Protein 4XVV (pdb70)

B-factor: mean 33.92, std 12.67, range [16.73, 87.56]

Secondary structure (DSSP, 8-state):
-GGGGSS---TTT---TT--HHHHHHHHTT--GGGT-S--HHHIIIIITT--HHHHH-TT--GGG-HHHHH-/---STT--TTT---TT--HHHHHHHHTT---GGG-S--HHHIIIIITT--HHHHH-TT--GGG-TTT-

Radius of gyration: 14.43 Å; Cα contacts (8 Å, |Δi|>4): 204; chains: 2; bounding box: 29×38×38 Å

Structure (mmCIF, N/CA/C/O backbone):
data_4XVV
#
_entry.id   4XVV
#
_cell.length_a   36.475
_cell.length_b   39.443
_cell.length_c   98.256
_cell.angle_alpha   90.000
_cell.angle_beta   90.000
_cell.angle_gamma   90.000
#
_symmetry.space_group_name_H-M   'P 21 21 21'
#
loop_
_entity.id
_entity.type
_entity.pdbx_description
1 polymer 'Acid stress chaperone HdeB'
2 water water
#
loop_
_atom_site.group_PDB
_atom_site.id
_atom_site.type_symbol
_atom_site.label_atom_id
_atom_site.label_alt_id
_atom_site.label_comp_id
_atom_site.label_asym_id
_atom_site.label_entity_id
_atom_site.label_seq_id
_atom_site.pdbx_PDB_ins_code
_atom_site.Cartn_x
_atom_site.Cartn_y
_atom_site.Cartn_z
_atom_site.occupancy
_atom_site.B_iso_or_equiv
_atom_site.auth_seq_id
_atom_site.auth_comp_id
_atom_site.auth_asym_id
_atom_site.auth_atom_id
_atom_site.pdbx_PDB_model_num
ATOM 1 N N . GLY A 1 1 ? -14.578 13.179 14.140 1.00 61.14 0 GLY A N 1
ATOM 2 C CA . GLY A 1 1 ? -13.960 12.327 13.078 1.00 59.41 0 GLY A CA 1
ATOM 3 C C . GLY A 1 1 ? -12.475 12.581 12.899 1.00 54.95 0 GLY A C 1
ATOM 4 O O . GLY A 1 1 ? -11.867 13.350 13.650 1.00 51.48 0 GLY A O 1
ATOM 5 N N . VAL A 1 2 ? -11.889 11.945 11.886 1.00 49.65 26 VAL A N 1
ATOM 6 C CA . VAL A 1 2 ? -10.451 12.076 11.628 1.00 45.21 26 VAL A CA 1
ATOM 7 C C . VAL A 1 2 ? -10.020 13.524 11.312 1.00 38.17 26 VAL A C 1
ATOM 8 O O . VAL A 1 2 ? -8.867 13.890 11.537 1.00 33.55 26 VAL A O 1
ATOM 12 N N . GLU A 1 3 ? -10.951 14.333 10.802 1.00 37.57 27 GLU A N 1
ATOM 13 C CA . GLU A 1 3 ? -10.699 15.756 10.521 1.00 36.73 27 GLU A CA 1
ATOM 14 C C . GLU A 1 3 ? -10.072 16.489 11.720 1.00 34.71 27 GLU A C 1
ATOM 15 O O . GLU A 1 3 ? -9.226 17.378 11.537 1.00 31.76 27 GLU A O 1
ATOM 21 N N . GLU A 1 4 ? -10.479 16.095 12.928 1.00 36.14 28 GLU A N 1
ATOM 22 C CA A GLU A 1 4 ? -10.009 16.738 14.153 0.50 34.79 28 GLU A CA 1
ATOM 23 C CA B GLU A 1 4 ? -9.998 16.729 14.161 0.50 35.08 28 GLU A CA 1
ATOM 24 C C . GLU A 1 4 ? -8.522 16.462 14.460 1.00 32.20 28 GLU A C 1
ATOM 25 O O . GLU A 1 4 ? -7.935 17.145 15.300 1.00 29.88 28 GLU A O 1
ATOM 36 N N . THR A 1 5 ? -7.922 15.456 13.809 1.00 28.35 29 THR A N 1
ATOM 37 C CA . THR A 1 5 ? -6.468 15.231 13.918 1.00 26.12 29 THR A CA 1
ATOM 38 C C . THR A 1 5 ? -5.696 15.755 12.704 1.00 24.11 29 THR A C 1
ATOM 39 O O . THR A 1 5 ? -4.534 15.419 12.502 1.00 21.19 29 THR A O 1
ATOM 43 N N . THR A 1 6 ? -6.356 16.576 11.892 1.00 22.81 30 THR A N 1
ATOM 44 C CA . THR A 1 6 ? -5.709 17.263 10.790 1.00 21.45 30 THR A CA 1
ATOM 45 C C . THR A 1 6 ? -5.907 18.758 10.930 1.00 22.35 30 THR A C 1
ATOM 46 O O . THR A 1 6 ? -6.776 19.207 11.679 1.00 23.00 30 THR A O 1
ATOM 50 N N . PRO A 1 7 ? -5.135 19.542 10.172 1.00 20.59 31 PRO A N 1
ATOM 51 C CA . PRO A 1 7 ? -5.179 20.997 10.341 1.00 21.77 31 PRO A CA 1
ATOM 52 C C . PRO A 1 7 ? -6.208 21.736 9.490 1.00 21.01 31 PRO A C 1
ATOM 53 O O . PRO A 1 7 ? -6.097 22.937 9.339 1.00 20.31 31 PRO A O 1
ATOM 57 N N . GLN A 1 8 ? -7.213 21.042 8.964 1.00 22.02 32 GLN A N 1
ATOM 58 C CA . GLN A 1 8 ? -8.204 21.685 8.090 1.00 23.53 32 GLN A CA 1
ATOM 59 C C . GLN A 1 8 ? -8.803 22.940 8.743 1.00 22.70 32 GLN A C 1
ATOM 60 O O . GLN A 1 8 ? -8.902 24.010 8.105 1.00 22.59 32 GLN A O 1
ATOM 66 N N . ASN A 1 9 ? -9.152 22.827 10.028 1.00 21.74 33 ASN A N 1
ATOM 67 C CA . ASN A 1 9 ? -9.726 23.942 10.776 1.00 24.05 33 ASN A CA 1
ATOM 68 C C . ASN A 1 9 ? -8.762 24.644 11.732 1.00 22.25 33 ASN A C 1
ATOM 69 O O . ASN A 1 9 ? -9.191 25.448 12.554 1.00 23.58 33 ASN A O 1
ATOM 82 N N . THR A 1 11 ? -6.231 27.479 12.616 1.00 23.57 35 THR A N 1
ATOM 83 C CA . THR A 1 11 ? -6.064 28.850 12.139 1.00 24.40 35 THR A CA 1
ATOM 84 C C . THR A 1 11 ? -4.598 29.184 11.916 1.00 23.11 35 THR A C 1
ATOM 85 O O . THR A 1 11 ? -3.691 28.540 12.459 1.00 21.85 35 THR A O 1
ATOM 89 N N . CYS A 1 12 ? -4.371 30.227 11.138 1.00 24.01 36 CYS A N 1
ATOM 90 C CA . CYS A 1 12 ? -3.031 30.756 10.951 1.00 26.24 36 CYS A CA 1
ATOM 91 C C . CYS A 1 12 ? -2.378 31.168 12.272 1.00 26.79 36 CYS A C 1
ATOM 92 O O . CYS A 1 12 ? -1.185 30.933 12.476 1.00 28.80 36 CYS A O 1
ATOM 95 N N . GLN A 1 13 ? -3.157 31.767 13.159 1.00 29.52 37 GLN A N 1
ATOM 96 C CA . GLN A 1 13 ? -2.656 32.108 14.495 1.00 29.17 37 GLN A CA 1
ATOM 97 C C . GLN A 1 13 ? -2.120 30.870 15.212 1.00 28.79 37 GLN A C 1
ATOM 98 O O . GLN A 1 13 ? -1.027 30.900 15.795 1.00 28.75 37 GLN A O 1
ATOM 104 N N . GLU A 1 14 ? -2.888 29.791 15.174 1.00 27.01 38 GLU A N 1
ATOM 105 C CA . GLU A 1 14 ? -2.473 28.536 15.791 1.00 27.23 38 GLU A CA 1
ATOM 106 C C . GLU A 1 14 ? -1.179 27.990 15.177 1.00 26.44 38 GLU A C 1
ATOM 107 O O . GLU A 1 14 ? -0.288 27.526 15.900 1.00 27.36 38 GLU A O 1
ATOM 113 N N . PHE A 1 15 ? -1.071 28.060 13.852 1.00 25.27 39 PHE A N 1
ATOM 114 C CA . PHE A 1 15 ? 0.156 27.647 13.171 1.00 25.39 39 PHE A CA 1
ATOM 115 C C . PHE A 1 15 ? 1.374 28.449 13.653 1.00 27.00 39 PHE A C 1
ATOM 116 O O . PHE A 1 15 ? 2.432 27.887 13.879 1.00 27.27 39 PHE A O 1
ATOM 132 N N . ASP A 1 17 ? 1.765 29.988 16.446 1.00 30.90 41 ASP A N 1
ATOM 133 C CA . ASP A 1 17 ? 1.999 29.766 17.869 1.00 34.02 41 ASP A CA 1
ATOM 134 C C . ASP A 1 17 ? 2.422 28.328 18.217 1.00 33.09 41 ASP A C 1
ATOM 135 O O . ASP A 1 17 ? 2.717 28.040 19.379 1.00 35.30 41 ASP A O 1
ATOM 153 N N . ASN A 1 19 ? 4.556 24.631 18.296 1.00 33.34 43 ASN A N 1
ATOM 154 C CA . ASN A 1 19 ? 5.950 24.217 18.425 1.00 31.84 43 ASN A CA 1
ATOM 155 C C . ASN A 1 19 ? 6.533 24.242 17.023 1.00 28.84 43 ASN A C 1
ATOM 156 O O . ASN A 1 19 ? 5.975 23.625 16.130 1.00 25.55 43 ASN A O 1
ATOM 161 N N . PRO A 1 20 ? 7.635 24.973 16.812 1.00 29.40 44 PRO A N 1
ATOM 162 C CA . PRO A 1 20 ? 8.189 25.014 15.459 1.00 27.48 44 PRO A CA 1
ATOM 163 C C . PRO A 1 20 ? 8.475 23.636 14.875 1.00 25.86 44 PRO A C 1
ATOM 164 O O . PRO A 1 20 ? 8.436 23.453 13.665 1.00 26.67 44 PRO A O 1
ATOM 168 N N . LYS A 1 21 ? 8.765 22.668 15.737 1.00 26.85 45 LYS A N 1
ATOM 169 C CA . LYS A 1 21 ? 9.059 21.315 15.276 1.00 26.57 45 LYS A CA 1
ATOM 170 C C . LYS A 1 21 ? 7.918 20.638 14.488 1.00 24.43 45 LYS A C 1
ATOM 171 O O . LYS A 1 21 ? 8.179 19.685 13.758 1.00 25.18 45 LYS A O 1
ATOM 177 N N . SER A 1 22 ? 6.680 21.123 14.634 1.00 24.53 46 SER A N 1
ATOM 178 C CA A SER A 1 22 ? 5.518 20.590 13.892 0.50 23.32 46 SER A CA 1
ATOM 179 C CA B SER A 1 22 ? 5.538 20.572 13.892 0.50 23.46 46 SER A CA 1
ATOM 180 C C . SER A 1 22 ? 5.231 21.356 12.601 1.00 21.58 46 SER A C 1
ATOM 181 O O . SER A 1 22 ? 4.337 20.980 11.847 1.00 19.72 46 SER A O 1
ATOM 194 N N . THR A 1 24 ? 7.015 21.963 9.661 1.00 19.17 48 THR A N 1
ATOM 195 C CA . THR A 1 24 ? 7.226 21.245 8.388 1.00 18.89 48 THR A CA 1
ATOM 196 C C . THR A 1 24 ? 6.147 20.166 8.151 1.00 18.87 48 THR A C 1
ATOM 197 O O . THR A 1 24 ? 5.567 20.100 7.072 1.00 17.95 48 THR A O 1
ATOM 201 N N . PRO A 1 25 ? 5.867 19.325 9.153 1.00 17.34 49 PRO A N 1
ATOM 202 C CA . PRO A 1 25 ? 4.806 18.341 8.897 1.00 18.99 49 PRO A CA 1
ATOM 203 C C . PRO A 1 25 ? 3.446 18.973 8.529 1.00 17.56 49 PRO A C 1
ATOM 204 O O . PRO A 1 25 ? 2.750 18.490 7.639 1.00 19.16 49 PRO A O 1
ATOM 208 N N . VAL A 1 26 ? 3.056 20.023 9.243 1.00 18.63 50 VAL A N 1
ATOM 209 C CA . VAL A 1 26 ? 1.775 20.677 8.990 1.00 18.90 50 VAL A CA 1
ATOM 210 C C . VAL A 1 26 ? 1.764 21.312 7.604 1.00 18.68 50 VAL A C 1
ATOM 211 O O . VAL A 1 26 ? 0.807 21.148 6.849 1.00 18.49 50 VAL A O 1
ATOM 215 N N . ALA A 1 27 ? 2.847 21.985 7.242 1.00 19.96 51 ALA A N 1
ATOM 216 C CA . ALA A 1 27 ? 2.976 22.583 5.927 1.00 19.49 51 ALA A CA 1
ATOM 217 C C . ALA A 1 27 ? 2.921 21.533 4.809 1.00 17.51 51 ALA A C 1
ATOM 218 O O . ALA A 1 27 ? 2.326 21.769 3.749 1.00 18.35 51 ALA A O 1
ATOM 220 N N . PHE A 1 28 ? 3.533 20.378 5.048 1.00 17.58 52 PHE A N 1
ATOM 221 C CA . PHE A 1 28 ? 3.480 19.267 4.082 1.00 17.46 52 PHE A CA 1
ATOM 222 C C . PHE A 1 28 ? 2.040 18.844 3.808 1.00 16.74 52 PHE A C 1
ATOM 223 O O . PHE A 1 28 ? 1.649 18.579 2.656 1.00 18.74 52 PHE A O 1
ATOM 231 N N . TRP A 1 29 ? 1.236 18.769 4.866 1.00 16.73 53 TRP A N 1
ATOM 232 C 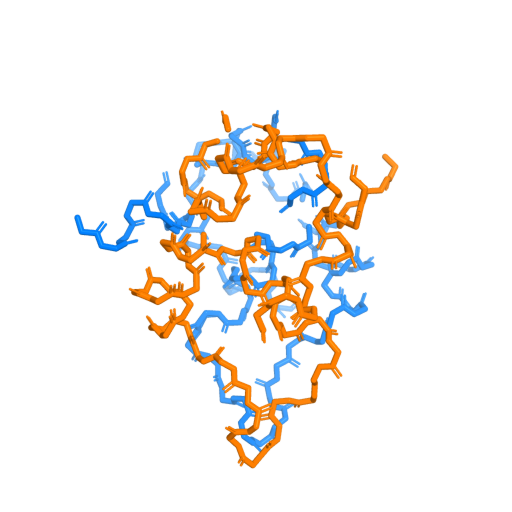CA . TRP A 1 29 ? -0.178 18.468 4.734 1.00 17.25 53 TRP A CA 1
ATOM 233 C C . TRP A 1 29 ? -0.908 19.539 3.909 1.00 17.78 53 TRP A C 1
ATOM 234 O O . TRP A 1 29 ? -1.672 19.212 3.027 1.00 19.08 53 TRP A O 1
ATOM 245 N N . VAL A 1 30 ? -0.644 20.813 4.192 1.00 20.34 54 VAL A N 1
ATOM 246 C CA . VAL A 1 30 ? -1.304 21.908 3.463 1.00 20.19 54 VAL A CA 1
ATOM 247 C C . VAL A 1 30 ? -1.056 21.793 1.963 1.00 21.41 54 VAL A C 1
ATOM 248 O O . VAL A 1 30 ? -1.988 21.890 1.151 1.00 22.40 54 VAL A O 1
ATOM 252 N N . VAL A 1 31 ? 0.182 21.517 1.584 1.00 23.10 55 VAL A N 1
ATOM 253 C CA . VAL A 1 31 ? 0.530 21.480 0.161 1.00 26.16 55 VAL A CA 1
ATOM 254 C C . VAL A 1 31 ? 0.295 20.123 -0.514 1.00 26.45 55 VAL A C 1
ATOM 255 O O . VAL A 1 31 ? 0.055 20.083 -1.718 1.00 32.69 55 VAL A O 1
ATOM 259 N N . ASN A 1 32 ? 0.321 19.024 0.248 1.00 26.89 56 ASN A N 1
ATOM 260 C CA . ASN A 1 32 ? 0.233 17.672 -0.321 1.00 26.95 56 ASN A CA 1
ATOM 261 C C . ASN A 1 32 ? -0.968 16.792 0.118 1.00 32.89 56 ASN A C 1
ATOM 262 O O . ASN A 1 32 ? -0.981 15.583 -0.122 1.00 33.53 56 ASN A O 1
ATOM 267 N N A ARG A 1 33 ? -1.954 17.383 0.781 0.50 32.68 57 ARG A N 1
ATOM 268 N N B ARG A 1 33 ? -1.978 17.405 0.714 0.50 35.44 57 ARG A N 1
ATOM 269 C CA A ARG A 1 33 ? -3.104 16.615 1.290 0.50 32.97 57 ARG A CA 1
ATOM 270 C CA B ARG A 1 33 ? -3.244 16.724 0.923 0.50 37.82 57 ARG A CA 1
ATOM 271 C C A ARG A 1 33 ? -3.896 15.810 0.248 0.50 32.53 57 ARG A C 1
ATOM 272 C C B ARG A 1 33 ? -3.896 16.627 -0.467 0.50 39.77 57 ARG A C 1
ATOM 273 O O A ARG A 1 33 ? -4.462 14.767 0.583 0.50 32.86 57 ARG A O 1
ATOM 274 O O B ARG A 1 33 ? -4.015 17.624 -1.183 0.50 40.78 57 ARG A O 1
ATOM 289 N N A ASN A 1 34 ? -3.951 16.275 -0.999 0.50 32.59 58 ASN A N 1
ATOM 290 N N B ASN A 1 34 ? -4.248 15.413 -0.867 0.50 40.95 58 ASN A N 1
ATOM 291 C CA A ASN A 1 34 ? -4.765 15.588 -2.009 0.50 37.64 58 ASN A CA 1
ATOM 292 C CA B ASN A 1 34 ? -4.942 15.177 -2.136 0.50 42.41 58 ASN A CA 1
ATOM 293 C C A ASN A 1 34 ? -4.013 15.474 -3.328 0.50 39.06 58 ASN A C 1
ATOM 294 C C B ASN A 1 34 ? -4.046 15.352 -3.371 0.50 41.72 58 ASN A C 1
ATOM 295 O O A ASN A 1 34 ? -4.568 15.677 -4.406 0.50 41.79 58 ASN A O 1
ATOM 296 O O B ASN A 1 34 ? -4.547 15.668 -4.450 0.50 43.75 58 ASN A O 1
ATOM 305 N N . THR A 1 35 ? -2.738 15.127 -3.230 1.00 40.71 59 THR A N 1
ATOM 306 C CA . THR A 1 35 ? -1.815 15.261 -4.366 1.00 39.69 59 THR A CA 1
ATOM 307 C C . THR A 1 35 ? -1.503 13.908 -5.003 1.00 40.28 59 THR A C 1
ATOM 308 O O . THR A 1 35 ? -1.579 12.877 -4.346 1.00 38.70 59 THR A O 1
ATOM 312 N N . ASP A 1 36 ? -1.153 13.922 -6.285 1.00 42.90 60 ASP A N 1
ATOM 313 C CA . ASP A 1 36 ? -0.805 12.675 -6.984 1.00 46.41 60 ASP A CA 1
ATOM 314 C C . ASP A 1 36 ? 0.623 12.235 -6.638 1.00 44.41 60 ASP A C 1
ATOM 315 O O . ASP A 1 36 ? 1.580 12.528 -7.365 1.00 44.25 60 ASP A O 1
ATOM 320 N N . PHE A 1 37 ? 0.749 11.501 -5.538 1.00 42.20 61 PHE A N 1
ATOM 321 C CA . PHE A 1 37 ? 2.054 11.061 -5.063 1.00 41.89 61 PHE A CA 1
ATOM 322 C C . PHE A 1 37 ? 2.754 10.095 -6.043 1.00 47.27 61 PHE A C 1
ATOM 323 O O . PHE A 1 37 ? 3.975 9.925 -5.976 1.00 48.90 61 PHE A O 1
ATOM 331 N N . SER A 1 38 ? 1.984 9.441 -6.916 1.00 51.05 62 SER A N 1
ATOM 332 C CA . SER A 1 38 ? 2.527 8.367 -7.767 1.00 54.76 62 SER A CA 1
ATOM 333 C C . SER A 1 38 ? 3.286 8.890 -8.981 1.00 54.29 62 SER A C 1
ATOM 334 O O . SER A 1 38 ? 4.258 8.272 -9.406 1.00 56.11 62 SER A O 1
ATOM 337 N N . GLY A 1 39 ? 2.838 10.007 -9.555 1.00 51.70 63 GLY A N 1
ATOM 338 C CA . GLY A 1 39 ? 3.567 10.629 -10.653 1.00 51.53 63 GLY A CA 1
ATOM 339 C C . GLY A 1 39 ? 4.581 11.681 -10.235 1.00 50.62 63 GLY A C 1
ATOM 340 O O . GLY A 1 39 ? 5.010 12.486 -11.068 1.00 51.02 63 GLY A O 1
ATOM 341 N N . GLY A 1 40 ? 4.978 11.666 -8.958 1.00 46.19 64 GLY A N 1
ATOM 342 C CA . GLY A 1 40 ? 5.959 12.614 -8.425 1.00 43.19 64 GLY A CA 1
ATOM 343 C C . GLY A 1 40 ? 5.469 14.047 -8.335 1.00 42.81 64 GLY A C 1
ATOM 344 O O . GLY A 1 40 ? 6.270 14.977 -8.219 1.00 38.67 64 GLY A O 1
ATOM 345 N N . ASP A 1 41 ? 4.153 14.232 -8.383 1.00 43.02 65 ASP A N 1
ATOM 346 C CA . ASP A 1 41 ? 3.569 15.557 -8.362 1.00 44.90 65 ASP A CA 1
ATOM 347 C C . ASP A 1 41 ? 3.283 15.878 -6.915 1.00 40.17 65 ASP A C 1
ATOM 348 O O . ASP A 1 41 ? 2.139 15.825 -6.470 1.00 40.86 65 ASP A O 1
ATOM 353 N N . TYR A 1 42 ? 4.346 16.158 -6.170 1.00 34.83 66 TYR A N 1
ATOM 354 C CA . TYR A 1 42 ? 4.207 16.659 -4.824 1.00 30.73 66 TYR A CA 1
ATOM 355 C C . TYR A 1 42 ? 5.388 17.553 -4.457 1.00 28.50 66 TYR A C 1
ATOM 356 O O . TYR A 1 42 ? 6.383 17.620 -5.184 1.00 28.24 66 TYR A O 1
ATOM 365 N N . VAL A 1 43 ? 5.235 18.275 -3.353 1.00 25.29 67 VAL A N 1
ATOM 366 C CA . VAL A 1 43 ? 6.276 19.143 -2.840 1.00 24.81 67 VAL A CA 1
ATOM 367 C C . VAL A 1 43 ? 7.050 18.297 -1.840 1.00 22.87 67 VAL A C 1
ATOM 368 O O . VAL A 1 43 ? 6.492 17.852 -0.853 1.00 22.81 67 VAL A O 1
ATOM 372 N N . ASP A 1 44 ? 8.326 18.076 -2.113 1.00 23.72 68 ASP A N 1
ATOM 373 C CA . ASP A 1 44 ? 9.129 17.162 -1.304 1.00 23.01 68 ASP A CA 1
ATOM 374 C C . ASP A 1 44 ? 9.456 17.779 0.048 1.00 21.84 68 ASP A C 1
ATOM 375 O O . ASP A 1 44 ? 9.301 18.991 0.256 1.00 21.22 68 ASP A O 1
ATOM 380 N N . TRP A 1 45 ? 9.935 16.952 0.968 1.00 21.24 69 TRP A N 1
ATOM 381 C CA . TRP A 1 45 ? 10.229 17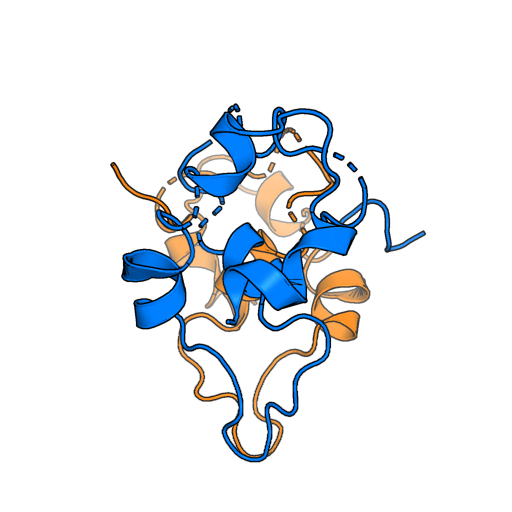.408 2.325 1.00 22.36 69 TRP A CA 1
ATOM 382 C C . TRP A 1 45 ? 11.190 18.597 2.400 1.00 22.58 69 TRP A C 1
ATOM 383 O O . TRP A 1 45 ? 10.966 19.520 3.170 1.00 21.15 69 TRP A O 1
ATOM 394 N N . HIS A 1 46 ? 12.262 18.573 1.616 1.00 23.93 70 HIS A N 1
ATOM 395 C CA . HIS A 1 46 ? 13.212 19.675 1.610 1.00 26.90 70 HIS A CA 1
ATOM 396 C C . HIS A 1 46 ? 12.566 20.992 1.185 1.00 25.87 70 HIS A C 1
ATOM 397 O O . HIS A 1 46 ? 12.773 22.023 1.822 1.00 27.55 70 HIS A O 1
ATOM 404 N N . GLU A 1 47 ? 11.783 20.942 0.117 1.00 24.55 71 GLU A N 1
ATOM 405 C CA . GLU A 1 47 ? 11.083 22.125 -0.361 1.00 25.84 71 GLU A CA 1
ATOM 406 C C . GLU A 1 47 ? 10.084 22.634 0.677 1.00 22.67 71 GLU A C 1
ATOM 407 O O . GLU A 1 47 ? 9.952 23.830 0.878 1.00 23.64 71 GLU A O 1
ATOM 413 N N . VAL A 1 48 ? 9.369 21.725 1.329 1.00 20.92 72 VAL A N 1
ATOM 414 C CA . VAL A 1 48 ? 8.399 22.154 2.322 1.00 19.73 72 VAL A CA 1
ATOM 415 C C . VAL A 1 48 ? 9.111 22.871 3.466 1.00 20.59 72 VAL A C 1
ATOM 416 O O . VAL A 1 48 ? 8.713 23.963 3.871 1.00 20.32 72 VAL A O 1
ATOM 420 N N . GLU A 1 49 ? 10.165 22.252 3.986 1.00 21.16 73 GLU A N 1
ATOM 421 C CA . GLU A 1 49 ? 10.946 22.855 5.066 1.00 23.61 73 GLU A CA 1
ATOM 422 C C . GLU A 1 49 ? 11.553 24.214 4.713 1.00 24.00 73 GLU A C 1
ATOM 423 O O . GLU A 1 49 ? 11.520 25.155 5.516 1.00 27.12 73 GLU A O 1
ATOM 429 N N . THR A 1 50 ? 12.137 24.319 3.530 1.00 24.48 74 THR A N 1
ATOM 430 C CA . THR A 1 50 ? 12.933 25.490 3.203 1.00 25.89 74 THR A CA 1
ATOM 431 C C . THR A 1 50 ? 12.150 26.598 2.495 1.00 24.52 74 THR A C 1
ATOM 432 O O . THR A 1 50 ? 12.569 27.732 2.527 1.00 26.87 74 THR A O 1
ATOM 436 N N . VAL A 1 51 ? 11.030 26.246 1.855 1.00 23.67 75 VAL A N 1
ATOM 437 C CA . VAL A 1 51 ? 10.242 27.202 1.074 1.00 26.10 75 VAL A CA 1
ATOM 438 C C . VAL A 1 51 ? 8.806 27.347 1.594 1.00 23.89 75 VAL A C 1
ATOM 439 O O . VAL A 1 51 ? 8.344 28.480 1.840 1.00 24.64 75 VAL A O 1
ATOM 443 N N . SER A 1 52 ? 8.096 26.228 1.733 1.00 22.98 76 SER A N 1
ATOM 444 C CA . SER A 1 52 ? 6.677 26.269 2.141 1.00 22.76 76 SER A CA 1
ATOM 445 C C . SER A 1 52 ? 6.469 26.833 3.540 1.00 21.70 76 SER A C 1
ATOM 446 O O . SER A 1 52 ? 5.564 27.643 3.762 1.00 22.33 76 SER A O 1
ATOM 449 N N . VAL A 1 53 ? 7.299 26.415 4.484 1.00 20.32 77 VAL A N 1
ATOM 450 C CA . VAL A 1 53 ? 7.164 26.909 5.853 1.00 21.26 77 VAL A CA 1
ATOM 451 C C . VAL A 1 53 ? 7.315 28.441 5.929 1.00 23.66 77 VAL A C 1
ATOM 452 O O . VAL A 1 53 ? 6.415 29.109 6.429 1.00 23.96 77 VAL A O 1
ATOM 456 N N . PRO A 1 54 ? 8.414 29.024 5.386 1.00 25.81 78 PRO A N 1
ATOM 457 C CA . PRO A 1 54 ? 8.526 30.493 5.433 1.00 28.09 78 PRO A CA 1
ATOM 458 C C . PRO A 1 54 ? 7.387 31.207 4.706 1.00 27.05 78 PRO A C 1
ATOM 459 O O . PRO A 1 54 ? 6.955 32.266 5.134 1.00 29.02 78 PRO A O 1
ATOM 463 N N . LYS A 1 55 ? 6.902 30.599 3.626 1.00 27.41 79 LYS A N 1
ATOM 464 C CA . LYS A 1 55 ? 5.807 31.155 2.850 1.00 29.37 79 LYS A CA 1
ATOM 465 C C . LYS A 1 55 ? 4.515 31.143 3.675 1.00 27.53 79 LYS A C 1
ATOM 466 O O . LYS A 1 55 ? 3.750 32.108 3.658 1.00 31.14 79 LYS A O 1
ATOM 485 N N . LEU A 1 57 ? 4.335 31.112 7.029 1.00 28.10 81 LEU A N 1
ATOM 486 C CA . LEU A 1 57 ? 4.477 32.108 8.085 1.00 31.12 81 LEU A CA 1
ATOM 487 C C . LEU A 1 57 ? 4.180 33.516 7.560 1.00 32.99 81 LEU A C 1
ATOM 488 O O . LEU A 1 57 ? 3.507 34.299 8.230 1.00 35.48 81 LEU A O 1
ATOM 493 N N . GLN A 1 58 ? 4.659 33.822 6.358 1.00 31.50 82 GLN A N 1
ATOM 494 C CA . GLN A 1 58 ? 4.377 35.095 5.707 1.00 37.22 82 GLN A CA 1
ATOM 495 C C . GLN A 1 58 ? 2.872 35.320 5.508 1.00 33.98 82 GLN A C 1
ATOM 496 O O . GLN A 1 58 ? 2.345 36.381 5.858 1.00 35.09 82 GLN A O 1
ATOM 502 N N . GLU A 1 59 ? 2.191 34.324 4.946 1.00 30.83 83 GLU A N 1
ATOM 503 C CA . GLU A 1 59 ? 0.746 34.412 4.701 1.00 33.27 83 GLU A CA 1
ATOM 504 C C . GLU A 1 59 ? -0.047 34.480 5.999 1.00 32.58 83 GLU A C 1
ATOM 505 O O . GLU A 1 59 ? -1.013 35.233 6.102 1.00 32.41 83 GLU A O 1
ATOM 5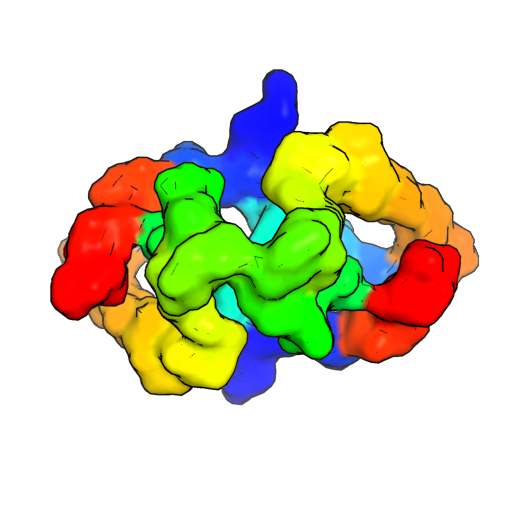11 N N . CYS A 1 60 ? 0.374 33.702 6.988 1.00 31.60 84 CYS A N 1
ATOM 512 C CA . CYS A 1 60 ? -0.325 33.681 8.276 1.00 34.08 84 CYS A CA 1
ATOM 513 C C . CYS A 1 60 ? -0.201 34.994 9.054 1.00 35.92 84 CYS A C 1
ATOM 514 O O . CYS A 1 60 ? -1.133 35.381 9.767 1.00 37.74 84 CYS A O 1
ATOM 517 N N . HIS A 1 61 ? 0.927 35.693 8.902 1.00 38.35 85 HIS A N 1
ATOM 518 C CA . HIS A 1 61 ? 1.083 37.034 9.486 1.00 42.82 85 HIS A CA 1
ATOM 519 C C . HIS A 1 61 ? 0.098 38.042 8.887 1.00 42.56 85 HIS A C 1
ATOM 520 O O . HIS A 1 61 ? -0.358 38.945 9.586 1.00 44.98 85 HIS A O 1
ATOM 527 N N . LYS A 1 62 ? -0.229 37.883 7.605 1.00 41.45 86 LYS A N 1
ATOM 528 C CA . LYS A 1 62 ? -1.184 38.768 6.936 1.00 43.65 86 LYS A CA 1
ATOM 529 C C . LYS A 1 62 ? -2.613 38.539 7.398 1.00 39.63 86 LYS A C 1
ATOM 530 O O . LYS A 1 62 ? -3.387 39.488 7.500 1.00 39.19 86 LYS A O 1
ATOM 536 N N . ASN A 1 63 ? -2.971 37.279 7.643 1.00 36.42 87 ASN A N 1
ATOM 537 C CA . ASN A 1 63 ? -4.316 36.943 8.084 1.00 37.03 87 ASN A CA 1
ATOM 538 C C . ASN A 1 63 ? -4.346 35.793 9.095 1.00 32.24 87 ASN A C 1
ATOM 539 O O . ASN A 1 63 ? -4.499 34.619 8.719 1.00 31.30 87 ASN A O 1
ATOM 544 N N . PRO A 1 64 ? -4.227 36.135 10.385 1.00 33.12 88 PRO A N 1
ATOM 545 C CA . PRO A 1 64 ? -4.213 35.095 11.426 1.00 31.47 88 PRO A CA 1
ATOM 546 C C . PRO A 1 64 ? -5.520 34.296 11.557 1.00 31.62 88 PRO A C 1
ATOM 547 O O . PRO A 1 64 ? -5.503 33.199 12.126 1.00 29.41 88 PRO A O 1
ATOM 551 N N . ALA A 1 65 ? -6.630 34.826 11.044 1.00 32.23 89 ALA A N 1
ATOM 552 C CA . ALA A 1 65 ? -7.933 34.155 11.150 1.00 32.55 89 ALA A CA 1
ATOM 553 C C . ALA A 1 65 ? -8.166 33.127 10.044 1.00 31.51 89 ALA A C 1
ATOM 554 O O . ALA A 1 65 ? -9.117 32.347 10.108 1.00 32.35 89 ALA A O 1
ATOM 556 N N . ALA A 1 66 ? -7.310 33.129 9.028 1.00 29.24 90 ALA A N 1
ATOM 557 C CA . ALA A 1 66 ? -7.425 32.170 7.922 1.00 29.28 90 ALA A CA 1
ATOM 558 C C . ALA A 1 66 ? -7.263 30.734 8.427 1.00 27.60 90 ALA A C 1
ATOM 559 O O . ALA A 1 66 ? -6.520 30.498 9.376 1.00 26.87 90 ALA A O 1
ATOM 561 N N . LYS A 1 67 ? -7.989 29.799 7.808 1.00 26.36 91 LYS A N 1
ATOM 562 C CA . LYS A 1 67 ? -7.900 28.364 8.143 1.00 26.55 91 LYS A CA 1
ATOM 563 C C . LYS A 1 67 ? -6.923 27.699 7.199 1.00 23.48 91 LYS A C 1
ATOM 564 O O . LYS A 1 67 ? -6.939 27.992 6.005 1.00 24.95 91 LYS A O 1
ATOM 570 N N . LEU A 1 68 ? -6.101 26.781 7.710 1.00 22.18 92 LEU A N 1
ATOM 571 C CA . LEU A 1 68 ? -5.081 26.154 6.870 1.00 20.94 92 LEU A CA 1
ATOM 572 C C . LEU A 1 68 ? -5.690 25.283 5.785 1.00 20.46 92 LEU A C 1
ATOM 573 O O . LEU A 1 68 ? -5.072 25.091 4.732 1.00 20.68 92 LEU A O 1
ATOM 578 N N . GLY A 1 69 ? -6.905 24.794 6.014 1.00 20.99 93 GLY A N 1
ATOM 579 C CA . GLY A 1 69 ? -7.610 24.009 5.012 1.00 21.65 93 GLY A CA 1
ATOM 580 C C . GLY A 1 69 ? -7.911 24.801 3.747 1.00 2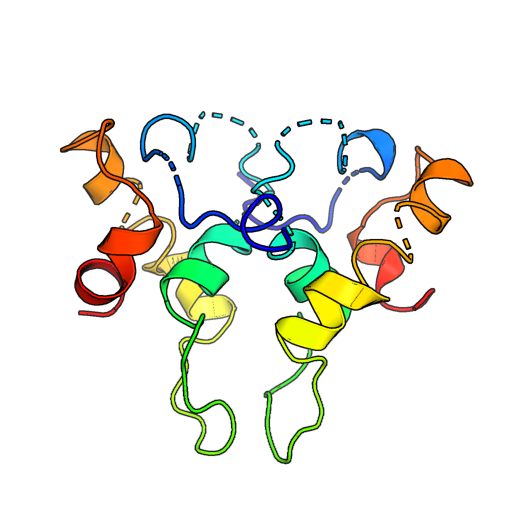3.94 93 GLY A C 1
ATOM 581 O O . GLY A 1 69 ? -8.184 24.218 2.713 1.00 26.22 93 GLY A O 1
ATOM 582 N N . ASP A 1 70 ? -7.838 26.123 3.839 1.00 23.31 94 ASP A N 1
ATOM 583 C CA . ASP A 1 70 ? -8.046 27.011 2.685 1.00 25.41 94 ASP A CA 1
ATOM 584 C C . ASP A 1 70 ? -6.759 27.497 1.997 1.00 24.31 94 ASP A C 1
ATOM 585 O O . ASP A 1 70 ? -6.829 28.220 0.992 1.00 24.87 94 ASP A O 1
ATOM 590 N N . LEU A 1 71 ? -5.600 27.143 2.536 1.00 23.43 95 LEU A N 1
ATOM 591 C CA . LEU A 1 71 ? -4.309 27.703 2.083 1.00 22.51 95 LEU A CA 1
ATOM 592 C C . LEU A 1 71 ? -3.515 26.872 1.066 1.00 22.67 95 LEU A C 1
ATOM 593 O O . LEU A 1 71 ? -2.431 27.287 0.632 1.00 21.74 95 LEU A O 1
ATOM 598 N N . SER A 1 72 ? -4.025 25.715 0.656 1.00 23.09 96 SER A N 1
ATOM 599 C CA . SER A 1 72 ? -3.264 24.860 -0.277 1.00 25.58 96 SER A CA 1
ATOM 600 C C . SER A 1 72 ? -2.793 25.562 -1.539 1.00 26.16 96 SER A C 1
ATOM 601 O O . SER A 1 72 ? -1.611 25.466 -1.895 1.00 26.68 96 SER A O 1
ATOM 604 N N . ALA A 1 73 ? -3.698 26.265 -2.212 1.00 27.20 97 ALA A N 1
ATOM 605 C CA . ALA A 1 73 ? -3.373 26.912 -3.473 1.00 29.48 97 ALA A CA 1
ATOM 606 C C . ALA A 1 73 ? -2.299 28.001 -3.331 1.00 28.69 97 ALA A C 1
ATOM 607 O O . ALA A 1 73 ? -1.373 28.068 -4.139 1.00 29.31 97 ALA A O 1
ATOM 609 N N . VAL A 1 74 ? -2.440 28.863 -2.332 1.00 27.62 98 VAL A N 1
ATOM 610 C CA . VAL A 1 74 ? -1.526 30.003 -2.199 1.00 29.67 98 VAL A CA 1
ATOM 611 C C . VAL A 1 74 ? -0.116 29.552 -1.810 1.00 27.81 98 VAL A C 1
ATOM 612 O O . VAL A 1 74 ? 0.863 30.157 -2.249 1.00 30.01 98 VAL A O 1
ATOM 616 N N . ILE A 1 75 ? -0.019 28.490 -1.025 1.00 27.03 99 ILE A N 1
ATOM 617 C CA . ILE A 1 75 ? 1.295 27.974 -0.590 1.00 26.66 99 ILE A CA 1
ATOM 618 C C . ILE A 1 75 ? 1.959 27.193 -1.731 1.00 30.42 99 ILE A C 1
ATOM 619 O O . ILE A 1 75 ? 3.170 27.290 -1.917 1.00 30.87 99 ILE A O 1
ATOM 624 N N . LYS A 1 76 ? 1.156 26.481 -2.523 1.00 32.34 100 LYS A N 1
ATOM 625 C CA . LYS A 1 76 ? 1.645 25.783 -3.724 1.00 36.09 100 LYS A CA 1
ATOM 626 C C . LYS A 1 76 ? 2.056 26.692 -4.881 1.00 42.73 100 LYS A C 1
ATOM 627 O O . LYS A 1 76 ? 2.970 26.347 -5.633 1.00 45.68 100 LYS A O 1
ATOM 633 N N . LYS A 1 77 ? 1.380 27.831 -5.035 1.00 45.48 101 LYS A N 1
ATOM 634 C CA . LYS A 1 77 ? 1.596 28.732 -6.188 1.00 56.57 101 LYS A CA 1
ATOM 635 C C . LYS A 1 77 ? 3.066 29.036 -6.472 1.00 67.62 101 LYS A C 1
ATOM 636 O O . LYS A 1 77 ? 3.884 29.158 -5.560 1.00 71.08 101 LYS A O 1
ATOM 643 N N . GLU B 1 3 ? 14.011 27.396 15.480 1.00 62.55 27 GLU B N 1
ATOM 644 C CA . GLU B 1 3 ? 15.166 26.824 14.728 1.00 64.04 27 GLU B CA 1
ATOM 645 C C . GLU B 1 3 ? 14.745 25.559 13.955 1.00 55.93 27 GLU B C 1
ATOM 646 O O . GLU B 1 3 ? 14.471 25.629 12.752 1.00 55.66 27 GLU B O 1
ATOM 652 N N . GLU B 1 4 ? 14.695 24.419 14.645 1.00 48.37 28 GLU B N 1
ATOM 653 C CA . GLU B 1 4 ? 14.267 23.153 14.045 1.00 44.66 28 GLU B CA 1
ATOM 654 C C . GLU B 1 4 ? 12.762 23.155 13.789 1.00 36.61 28 GLU B C 1
ATOM 655 O O . GLU B 1 4 ? 11.966 23.302 14.730 1.00 33.97 28 GLU B O 1
ATOM 661 N N . THR B 1 5 ? 12.385 22.973 12.523 1.00 31.89 29 THR B N 1
ATOM 662 C CA . THR B 1 5 ? 10.980 22.914 12.123 1.00 29.29 29 THR B CA 1
ATOM 663 C C . THR B 1 5 ? 10.482 21.502 11.739 1.00 26.16 29 THR B C 1
ATOM 664 O O . THR B 1 5 ? 9.415 21.355 11.153 1.00 23.88 29 THR B O 1
ATOM 668 N N . THR B 1 6 ? 11.250 20.477 12.104 1.00 27.96 30 THR B N 1
ATOM 669 C CA . THR B 1 6 ? 10.795 19.092 12.018 1.00 28.17 30 THR B CA 1
ATOM 670 C C . THR B 1 6 ? 10.852 18.439 13.394 1.00 26.88 30 THR B C 1
ATOM 671 O O . THR B 1 6 ? 11.566 18.928 14.276 1.00 27.93 30 THR B O 1
ATOM 675 N N . PRO B 1 7 ? 10.100 17.341 13.583 1.00 25.08 31 PRO B N 1
ATOM 676 C CA . PRO B 1 7 ? 9.933 16.724 14.915 1.00 25.48 31 PRO B CA 1
ATOM 677 C C . PRO B 1 7 ? 11.022 15.735 15.337 1.00 27.06 31 PRO B C 1
ATOM 678 O O . PRO B 1 7 ? 10.798 14.959 16.266 1.00 25.90 31 PRO B O 1
ATOM 682 N N . GLN B 1 8 ? 12.181 15.748 14.684 1.00 28.37 32 GLN B N 1
ATOM 683 C CA . GLN B 1 8 ? 13.213 14.759 14.996 1.00 33.71 32 GLN B CA 1
ATOM 684 C C . GLN B 1 8 ? 13.515 14.725 16.501 1.00 32.86 32 GLN B C 1
ATOM 685 O O . GLN B 1 8 ? 13.655 13.652 17.075 1.00 33.66 32 GLN B O 1
ATOM 691 N N . ASN B 1 9 ? 13.594 15.894 17.133 1.00 31.53 33 ASN B N 1
ATOM 692 C CA . ASN B 1 9 ? 13.872 15.986 18.568 1.00 32.65 33 ASN B CA 1
ATOM 693 C C . ASN B 1 9 ? 12.657 16.283 19.460 1.00 29.60 33 ASN B C 1
ATOM 694 O O . ASN B 1 9 ? 12.816 16.593 20.645 1.00 31.29 33 ASN B O 1
ATOM 707 N N . THR B 1 11 ? 9.716 15.188 21.782 1.00 27.46 35 THR B N 1
ATOM 708 C CA . THR B 1 11 ? 9.522 14.017 22.639 1.00 29.16 35 THR B CA 1
ATOM 709 C C . THR B 1 11 ? 8.120 13.429 22.475 1.00 27.18 35 THR B C 1
ATOM 710 O O . THR B 1 11 ? 7.191 14.096 22.004 1.00 24.77 35 THR B O 1
ATOM 714 N N . CYS B 1 12 ? 7.980 12.179 22.903 1.00 28.25 36 CYS B N 1
ATOM 715 C CA . CYS B 1 12 ? 6.680 11.520 22.946 1.00 28.53 36 CYS B CA 1
ATOM 716 C C . CYS B 1 12 ? 5.679 12.268 23.826 1.00 28.16 36 CYS B C 1
ATOM 717 O O . CYS B 1 12 ? 4.518 12.423 23.462 1.00 27.62 36 CYS B O 1
ATOM 720 N N . GLN B 1 13 ? 6.149 12.780 24.951 1.00 28.50 37 GLN B N 1
ATOM 721 C CA . GLN B 1 13 ? 5.311 13.619 25.806 1.00 30.24 37 GLN B CA 1
ATOM 722 C C . GLN B 1 13 ? 4.747 14.814 25.034 1.00 29.12 37 GLN B C 1
ATOM 723 O O . GLN B 1 13 ? 3.553 15.107 25.114 1.00 29.76 37 GLN B O 1
ATOM 729 N N . GLU B 1 14 ? 5.613 15.493 24.298 1.00 28.96 38 GLU B N 1
ATOM 730 C CA . GLU B 1 14 ? 5.201 16.649 23.497 1.00 28.46 38 GLU B CA 1
ATOM 731 C C . GLU B 1 14 ? 4.162 16.250 22.454 1.00 26.70 38 GLU B C 1
ATOM 732 O O . GLU B 1 14 ? 3.193 16.982 22.236 1.00 27.42 38 GLU B O 1
ATOM 738 N N . PHE B 1 15 ? 4.370 15.118 21.788 1.00 24.58 39 PHE B N 1
ATOM 739 C CA . PHE B 1 15 ? 3.392 14.624 20.819 1.00 25.01 39 PHE B CA 1
ATOM 740 C C . PHE B 1 15 ? 2.013 14.392 21.460 1.00 25.24 39 PHE B C 1
ATOM 741 O O . PHE B 1 15 ? 0.985 14.768 20.884 1.00 25.48 39 PHE B O 1
ATOM 757 N N . ASP B 1 17 ? 0.812 15.751 24.059 1.00 29.44 41 ASP B N 1
ATOM 758 C CA . ASP B 1 17 ? 0.268 16.993 24.609 1.00 30.73 41 ASP B CA 1
ATOM 759 C C . ASP B 1 17 ? -0.053 18.057 23.544 1.00 30.21 41 ASP B C 1
ATOM 760 O O . ASP B 1 17 ? -0.606 19.094 23.884 1.00 31.25 41 ASP B O 1
ATOM 778 N N . ASN B 1 19 ? -1.613 20.050 20.102 1.00 28.78 43 ASN B N 1
ATOM 779 C CA . ASN B 1 19 ? -2.913 20.250 19.479 1.00 28.48 43 ASN B CA 1
ATOM 780 C C . ASN B 1 19 ? -3.186 19.012 18.621 1.00 25.64 43 ASN B C 1
ATOM 781 O O . ASN B 1 19 ? -2.377 18.656 17.772 1.00 24.00 43 ASN B O 1
ATOM 786 N N . PRO B 1 20 ? -4.317 18.332 18.842 1.00 24.33 44 PRO B N 1
ATOM 787 C CA . PRO B 1 20 ? -4.574 17.132 18.041 1.00 25.04 44 PRO B CA 1
ATOM 788 C C . PRO B 1 20 ? -4.571 17.387 16.533 1.00 22.77 44 PRO B C 1
ATOM 789 O O . PRO B 1 20 ? -4.270 16.479 15.748 1.00 22.18 44 PRO B O 1
ATOM 793 N N . LYS B 1 21 ? -4.884 18.611 16.129 1.00 23.48 45 LYS B N 1
ATOM 794 C CA . LYS B 1 21 ? -4.899 18.975 14.706 1.00 24.13 45 LYS B CA 1
ATOM 795 C C . LYS B 1 21 ? -3.564 18.796 13.994 1.00 22.95 45 LYS B C 1
ATOM 796 O O . LYS B 1 21 ? -3.544 18.682 12.766 1.00 21.34 45 LYS B O 1
ATOM 802 N N . SER B 1 22 ? -2.465 18.729 14.747 1.00 22.77 46 SER B N 1
ATOM 803 C CA . SER B 1 22 ? -1.131 18.481 14.172 1.00 22.37 46 SER B CA 1
ATOM 804 C C . SER B 1 22 ? -0.697 17.003 14.246 1.00 21.63 46 SER B C 1
ATOM 805 O O . SER B 1 22 ? 0.377 16.662 13.733 1.00 19.88 46 SER B O 1
ATOM 816 N N . THR B 1 24 ? -1.879 14.013 12.909 1.00 19.07 48 THR B N 1
ATOM 817 C CA . THR B 1 24 ? -1.772 13.286 11.653 1.00 17.79 48 THR B CA 1
ATOM 818 C C . THR B 1 24 ? -0.553 13.789 10.838 1.00 17.95 48 THR B C 1
ATOM 819 O O . THR B 1 24 ? 0.237 12.975 10.369 1.00 18.27 48 THR B O 1
ATOM 823 N N . PRO B 1 25 ? -0.396 15.109 10.671 1.00 18.84 49 PRO B N 1
ATOM 824 C CA . PRO B 1 25 ? 0.812 15.557 9.963 1.00 18.30 49 PRO B CA 1
ATOM 825 C C . PRO B 1 25 ? 2.127 15.085 10.606 1.00 17.02 49 PRO B C 1
ATOM 826 O O . PRO B 1 25 ? 3.036 14.647 9.903 1.00 17.07 49 PRO B O 1
ATOM 830 N N . VAL B 1 26 ? 2.248 15.189 11.916 1.00 17.24 50 VAL B N 1
ATOM 831 C CA . VAL B 1 26 ? 3.482 14.775 12.579 1.00 19.66 50 VAL B CA 1
ATOM 832 C C . VAL B 1 26 ? 3.723 13.270 12.422 1.00 19.72 50 VAL B C 1
ATOM 833 O O . VAL B 1 26 ? 4.834 12.851 12.079 1.00 20.65 50 VAL B O 1
ATOM 837 N N . ALA B 1 27 ? 2.674 12.471 12.609 1.00 18.65 51 ALA B N 1
ATOM 838 C CA . ALA B 1 27 ? 2.751 11.042 12.383 1.00 19.91 51 ALA B CA 1
ATOM 839 C C . ALA B 1 27 ? 3.149 10.678 10.957 1.00 18.74 51 ALA B C 1
ATOM 840 O O . ALA B 1 27 ? 3.941 9.752 10.737 1.00 20.56 51 ALA B O 1
ATOM 842 N N . PHE B 1 28 ? 2.618 11.416 9.985 1.00 19.62 52 PHE B N 1
ATOM 843 C CA . PHE B 1 28 ? 2.957 11.208 8.590 1.00 19.17 52 PHE B CA 1
ATOM 844 C C . PHE B 1 28 ? 4.458 11.410 8.362 1.00 19.75 52 PHE B C 1
ATOM 845 O O . PHE B 1 28 ? 5.082 10.650 7.619 1.00 20.92 52 PHE B O 1
ATOM 853 N N . TRP B 1 29 ? 5.027 12.427 8.999 1.00 19.18 53 TRP B N 1
ATOM 854 C CA . TRP B 1 29 ? 6.460 12.683 8.925 1.00 20.43 53 TRP B CA 1
ATOM 855 C C . TRP B 1 29 ? 7.243 11.513 9.534 1.00 21.11 53 TRP B C 1
ATOM 856 O O . TRP B 1 29 ? 8.188 11.036 8.938 1.00 22.38 53 TRP B O 1
ATOM 867 N N . VAL B 1 30 ? 6.836 11.049 10.709 1.00 20.13 54 VAL B N 1
ATOM 868 C CA . VAL B 1 30 ? 7.530 9.950 11.375 1.00 22.59 54 VAL B CA 1
ATOM 869 C C . VAL B 1 30 ? 7.618 8.730 10.451 1.00 23.00 54 VAL B C 1
ATOM 870 O O . VAL B 1 30 ? 8.676 8.111 10.310 1.00 25.26 54 VAL B O 1
ATOM 874 N N . VAL B 1 31 ? 6.519 8.410 9.780 1.00 21.73 55 VAL B N 1
ATOM 875 C CA . VAL B 1 31 ? 6.484 7.199 8.961 1.00 24.31 55 VAL B CA 1
ATOM 876 C C . VAL B 1 31 ? 6.948 7.379 7.520 1.00 23.68 55 VAL B C 1
ATOM 877 O O . VAL B 1 31 ? 7.421 6.423 6.907 1.00 26.68 55 VAL B O 1
ATOM 881 N N . ASN B 1 32 ? 6.838 8.588 6.982 1.00 22.23 56 ASN B N 1
ATOM 882 C CA . ASN B 1 32 ? 7.143 8.839 5.563 1.00 23.73 56 ASN B CA 1
ATOM 883 C C . ASN B 1 32 ? 8.280 9.838 5.285 1.00 24.62 56 ASN B C 1
ATOM 884 O O . ASN B 1 32 ? 8.463 10.254 4.139 1.00 24.36 56 ASN B O 1
ATOM 889 N N . ARG B 1 33 ? 9.046 10.224 6.300 1.00 25.01 57 ARG B N 1
ATOM 890 C CA . ARG B 1 33 ? 10.128 11.216 6.121 1.00 26.78 57 ARG B CA 1
ATOM 891 C C . ARG B 1 33 ? 11.147 10.821 5.052 1.00 27.76 57 ARG B C 1
ATOM 892 O O . ARG B 1 33 ? 11.727 11.676 4.358 1.00 28.01 57 ARG B O 1
ATOM 900 N N . ASN B 1 34 ? 11.372 9.515 4.929 1.00 28.71 58 ASN B N 1
ATOM 901 C CA . ASN B 1 34 ? 12.402 8.990 4.064 1.00 32.26 58 ASN B CA 1
ATOM 902 C C . ASN B 1 34 ? 11.939 8.341 2.761 1.00 32.43 58 ASN B C 1
ATOM 903 O O . ASN B 1 34 ? 12.761 7.763 2.058 1.00 34.92 58 ASN B O 1
ATOM 908 N N . THR B 1 35 ? 10.662 8.480 2.405 1.00 31.41 59 THR B N 1
ATOM 909 C CA . THR B 1 35 ? 10.136 7.839 1.177 1.00 32.07 59 THR B CA 1
ATOM 910 C C . THR B 1 35 ? 10.029 8.824 0.011 1.00 33.31 59 THR B C 1
ATOM 911 O O . THR B 1 35 ? 9.945 10.037 0.220 1.00 34.22 59 THR B O 1
ATOM 915 N N . ASP B 1 36 ? 10.048 8.289 -1.213 1.00 36.20 60 ASP B N 1
ATOM 916 C CA . ASP B 1 36 ? 9.757 9.069 -2.434 1.00 37.28 60 ASP B CA 1
ATOM 917 C C . ASP B 1 36 ? 8.295 8.967 -2.891 1.00 35.38 60 ASP B C 1
ATOM 918 O O . ASP B 1 36 ? 7.935 9.539 -3.919 1.00 36.81 60 ASP B O 1
ATOM 923 N N . PHE B 1 37 ? 7.465 8.240 -2.145 1.00 34.68 61 PHE B N 1
ATOM 924 C CA . PHE B 1 37 ? 6.025 8.120 -2.433 1.00 34.19 61 PHE B CA 1
ATOM 925 C C . PHE B 1 37 ? 5.742 7.490 -3.779 1.00 38.56 61 PHE B C 1
ATOM 926 O O . PHE B 1 37 ? 4.644 7.621 -4.299 1.00 42.23 61 PHE B O 1
ATOM 934 N N . SER B 1 38 ? 6.728 6.781 -4.315 1.00 41.27 62 SER B N 1
ATOM 935 C CA . SER B 1 38 ? 6.616 6.160 -5.612 1.00 44.78 62 SER B CA 1
ATOM 936 C C . SER B 1 38 ? 6.030 4.779 -5.429 1.00 49.95 62 SER B C 1
ATOM 937 O O . SER B 1 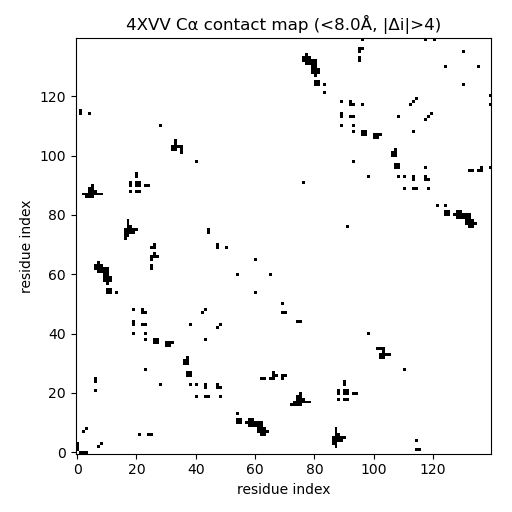38 ? 6.259 4.126 -4.403 1.00 44.97 62 SER B O 1
ATOM 940 N N . GLY B 1 39 ? 5.263 4.349 -6.426 1.00 54.77 63 GLY B N 1
ATOM 941 C CA . GLY B 1 39 ? 4.792 2.967 -6.494 1.00 59.97 63 GLY B CA 1
ATOM 942 C C . GLY B 1 39 ? 3.984 2.515 -5.292 1.00 61.45 63 GLY B C 1
ATOM 943 O O . GLY B 1 39 ? 3.974 1.326 -4.964 1.00 65.34 63 GLY B O 1
ATOM 944 N N . GLY B 1 40 ? 3.318 3.465 -4.636 1.00 58.04 64 GLY B N 1
ATOM 945 C CA . GLY B 1 40 ? 2.529 3.182 -3.439 1.00 58.72 64 GLY B CA 1
ATOM 946 C C . GLY B 1 40 ? 3.316 2.752 -2.210 1.00 60.16 64 GLY B C 1
ATOM 947 O O . GLY B 1 40 ? 2.730 2.206 -1.273 1.00 67.55 64 GLY B O 1
ATOM 948 N N . ASP B 1 41 ? 4.626 3.009 -2.186 1.00 56.68 65 ASP B N 1
ATOM 949 C CA . ASP B 1 41 ? 5.469 2.599 -1.050 1.00 54.93 65 ASP B CA 1
ATOM 950 C C . ASP B 1 41 ? 5.540 3.709 0.010 1.00 49.88 65 ASP B C 1
ATOM 951 O O . ASP B 1 41 ? 6.593 4.304 0.279 1.00 48.71 65 ASP B O 1
ATOM 956 N N . TYR B 1 42 ? 4.392 3.970 0.615 1.00 40.68 66 TYR B N 1
ATOM 957 C CA . TYR B 1 42 ? 4.267 4.953 1.670 1.00 35.12 66 TYR B CA 1
ATOM 958 C C . TYR B 1 42 ? 2.999 4.644 2.428 1.00 31.18 66 TYR B C 1
ATOM 959 O O . TYR B 1 42 ? 2.184 3.831 1.975 1.00 33.57 66 TYR B O 1
ATOM 968 N N . VAL B 1 43 ? 2.849 5.290 3.576 1.00 29.32 67 VAL B N 1
ATOM 969 C CA . VAL B 1 43 ? 1.656 5.144 4.390 1.00 28.27 67 VAL B CA 1
ATOM 970 C C . VAL B 1 43 ? 0.770 6.334 4.035 1.00 24.12 67 VAL B C 1
ATOM 971 O O . VAL B 1 43 ? 1.160 7.481 4.254 1.00 24.04 67 VAL B O 1
ATOM 97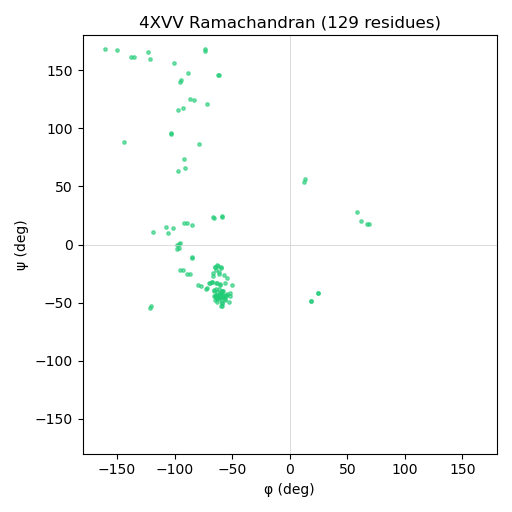5 N N . ASP B 1 44 ? -0.397 6.073 3.444 1.00 24.27 68 ASP B N 1
ATOM 976 C CA . ASP B 1 44 ? -1.233 7.182 2.937 1.00 24.35 68 ASP B CA 1
ATOM 977 C C . ASP B 1 44 ? -1.906 7.931 4.094 1.00 22.01 68 ASP B C 1
ATOM 978 O O . ASP B 1 44 ? -1.855 7.485 5.247 1.00 20.99 68 ASP B O 1
ATOM 983 N N . TRP B 1 45 ? -2.494 9.092 3.799 1.00 22.21 69 TRP B N 1
ATOM 984 C CA . TRP B 1 45 ? -3.107 9.903 4.855 1.00 20.58 69 TRP B CA 1
ATOM 985 C C . TRP B 1 45 ? -4.139 9.139 5.693 1.00 20.95 69 TRP B C 1
ATOM 986 O O . TRP B 1 45 ? -4.178 9.278 6.894 1.00 20.79 69 TRP B O 1
ATOM 997 N N . HIS B 1 46 ? -4.977 8.351 5.045 1.00 19.79 70 HIS B N 1
ATOM 998 C CA . HIS B 1 46 ? -5.979 7.559 5.747 1.00 21.01 70 HIS B CA 1
ATOM 999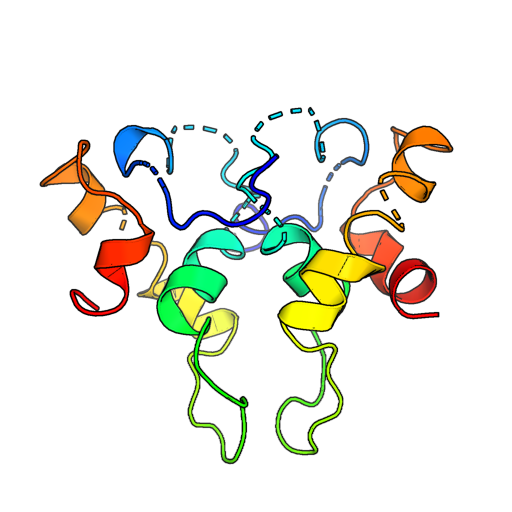 C C . HIS B 1 46 ? -5.332 6.593 6.734 1.00 20.46 70 HIS B C 1
ATOM 1000 O O . HIS B 1 46 ? -5.779 6.444 7.857 1.00 21.44 70 HIS B O 1
ATOM 1007 N N . GLU B 1 47 ? -4.315 5.885 6.263 1.00 22.32 71 GLU B N 1
ATOM 1008 C CA . GLU B 1 47 ? -3.613 4.903 7.099 1.00 22.96 71 GLU B CA 1
ATOM 1009 C C . GLU B 1 47 ? -2.925 5.606 8.274 1.00 21.92 71 GLU B C 1
ATOM 1010 O O . GLU B 1 47 ? -2.943 5.120 9.394 1.00 21.81 71 GLU B O 1
ATOM 1016 N N . VAL B 1 48 ? -2.373 6.783 8.040 1.00 21.00 72 VAL B N 1
ATOM 1017 C CA . VAL B 1 48 ? -1.723 7.515 9.122 1.00 20.68 72 VAL B CA 1
ATOM 1018 C C . VAL B 1 48 ? -2.761 7.910 10.173 1.00 19.70 72 VAL B C 1
ATOM 1019 O O . VAL B 1 48 ? -2.551 7.703 11.357 1.00 21.16 72 VAL B O 1
ATOM 1023 N N . GLU B 1 49 ? -3.878 8.469 9.720 1.00 20.91 73 GLU B N 1
ATOM 1024 C CA . GLU B 1 49 ? -4.978 8.919 10.576 1.00 20.69 73 GLU B CA 1
ATOM 1025 C C . GLU B 1 49 ? -5.569 7.771 11.404 1.00 22.09 73 GLU B C 1
ATOM 1026 O O . GLU B 1 49 ? -5.807 7.914 12.591 1.00 25.53 73 GLU B O 1
ATOM 1032 N N . THR B 1 50 ? -5.802 6.623 10.770 1.00 21.40 74 THR B N 1
ATOM 1033 C CA . THR B 1 50 ? -6.552 5.544 11.394 1.00 23.63 74 THR B CA 1
ATOM 1034 C C . THR B 1 50 ? -5.675 4.494 12.072 1.00 23.71 74 THR B C 1
ATOM 1035 O O . THR B 1 50 ? -6.143 3.804 12.973 1.00 26.67 74 THR B O 1
ATOM 1039 N N . VAL B 1 51 ? -4.408 4.393 11.675 1.00 23.21 75 VAL B N 1
ATOM 1040 C CA . VAL B 1 51 ? -3.500 3.364 12.210 1.00 24.79 75 VAL B CA 1
ATOM 1041 C C . VAL B 1 51 ? -2.258 3.970 12.884 1.00 24.07 75 VAL B C 1
ATOM 1042 O O . VAL B 1 51 ? -1.969 3.647 14.050 1.00 26.23 75 VAL B O 1
ATOM 1046 N N . SER B 1 52 ? -1.530 4.818 12.167 1.00 22.35 76 SER B N 1
ATOM 1047 C CA . SER B 1 52 ? -0.266 5.353 12.700 1.00 22.16 76 SER B CA 1
ATOM 1048 C C . SER B 1 52 ? -0.447 6.240 13.917 1.00 22.31 76 SER B C 1
ATOM 1049 O O . SER B 1 52 ? 0.320 6.125 14.883 1.00 23.02 76 SER B O 1
ATOM 1052 N N . VAL B 1 53 ? -1.433 7.135 13.882 1.00 21.67 77 VAL B N 1
ATOM 1053 C CA . VAL B 1 53 ? -1.662 8.019 15.016 1.00 21.95 77 VAL B CA 1
ATOM 1054 C C . VAL B 1 53 ? -1.957 7.212 16.291 1.00 23.53 77 VAL B C 1
ATOM 1055 O O . VAL B 1 53 ? -1.259 7.396 17.294 1.00 23.81 77 VAL B O 1
ATOM 1059 N N . PRO B 1 54 ? -2.944 6.284 16.265 1.00 25.99 78 PRO B N 1
ATOM 1060 C CA . PRO B 1 54 ? -3.170 5.505 17.489 1.00 26.41 78 PRO B CA 1
ATOM 1061 C C . PRO B 1 54 ? -1.955 4.683 17.943 1.00 27.70 78 PRO B C 1
ATOM 1062 O O . PRO B 1 54 ? -1.742 4.521 19.136 1.00 29.83 78 PRO B O 1
ATOM 1066 N N . LYS B 1 55 ? -1.184 4.175 16.985 1.00 28.13 79 LYS B N 1
ATOM 1067 C CA . LYS B 1 55 ? 0.008 3.395 17.270 1.00 29.89 79 LYS B CA 1
ATOM 1068 C C . LYS B 1 55 ? 1.048 4.273 17.947 1.00 28.09 79 LYS B C 1
ATOM 1069 O O . LYS B 1 55 ? 1.699 3.839 18.890 1.00 30.03 79 LYS B O 1
ATOM 1083 N N . LEU B 1 57 ? 0.460 7.081 19.656 1.00 27.97 81 LEU B N 1
ATOM 1084 C CA . LEU B 1 57 ? -0.024 7.397 20.994 1.00 28.45 81 LEU B CA 1
ATOM 1085 C C . LEU B 1 57 ? 0.250 6.227 21.959 1.00 30.23 81 LEU B C 1
ATOM 1086 O O . LEU B 1 57 ? 0.675 6.436 23.094 1.00 32.46 81 LEU B O 1
ATOM 1091 N N . GLN B 1 58 ? 0.033 4.999 21.499 1.00 30.48 82 GLN B N 1
ATOM 1092 C CA . GLN B 1 58 ? 0.330 3.795 22.273 1.00 33.14 82 GLN B CA 1
ATOM 1093 C C . GLN B 1 58 ? 1.811 3.715 22.667 1.00 33.77 82 GLN B C 1
ATOM 1094 O O . GLN B 1 58 ? 2.140 3.482 23.835 1.00 36.88 82 GLN B O 1
ATOM 1100 N N . GLU B 1 59 ? 2.695 3.890 21.690 1.00 32.79 83 GLU B N 1
ATOM 1101 C CA . GLU B 1 59 ? 4.136 3.834 21.932 1.00 36.00 83 GLU B CA 1
ATOM 1102 C C . GLU B 1 59 ? 4.596 4.987 22.821 1.00 34.31 83 GLU B C 1
ATOM 1103 O O . GLU B 1 59 ? 5.458 4.803 23.679 1.00 35.56 83 GLU B O 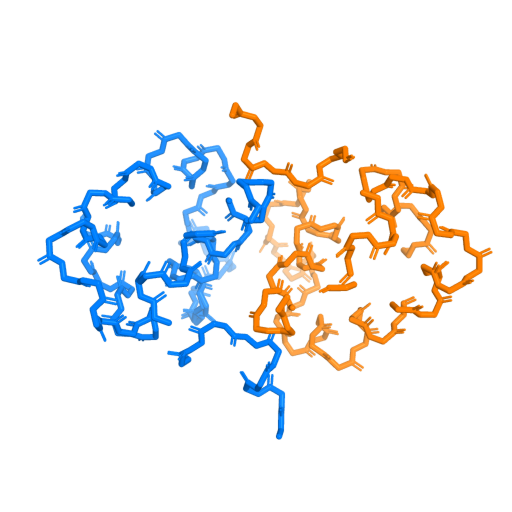1
ATOM 1109 N N . CYS B 1 60 ? 4.026 6.166 22.608 1.00 33.08 84 CYS B N 1
ATOM 1110 C CA . CYS B 1 60 ? 4.403 7.341 23.399 1.00 31.90 84 CYS B CA 1
ATOM 1111 C C . CYS B 1 60 ? 3.980 7.237 24.864 1.00 34.27 84 CYS B C 1
ATOM 1112 O O . CYS B 1 60 ? 4.688 7.738 25.743 1.00 33.61 84 CYS B O 1
ATOM 1115 N N . HIS B 1 61 ? 2.863 6.561 25.133 1.00 34.13 85 HIS B N 1
ATOM 1116 C CA . HIS B 1 61 ? 2.453 6.269 26.512 1.00 36.61 85 HIS B CA 1
ATOM 1117 C C . HIS B 1 61 ? 3.464 5.366 27.231 1.00 39.30 85 HIS B C 1
ATOM 1118 O O . HIS B 1 61 ? 3.667 5.501 28.438 1.00 41.50 85 HIS B O 1
ATOM 1125 N N . LYS B 1 62 ? 4.103 4.459 26.496 1.00 38.28 86 LYS B N 1
ATOM 1126 C CA . LYS B 1 62 ? 5.116 3.566 27.079 1.00 42.13 86 LYS B CA 1
ATOM 1127 C C . LYS B 1 62 ? 6.425 4.277 27.418 1.00 41.06 86 LYS B C 1
ATOM 1128 O O . LYS B 1 62 ? 7.049 3.947 28.420 1.00 44.16 86 LYS B O 1
ATOM 1134 N N . ASN B 1 63 ? 6.847 5.222 26.569 1.00 40.69 87 ASN B N 1
ATOM 1135 C CA A ASN B 1 63 ? 8.101 5.952 26.771 0.50 41.32 87 ASN B CA 1
ATOM 1136 C CA B ASN B 1 63 ? 8.109 5.950 26.767 0.50 41.40 87 ASN B CA 1
ATOM 1137 C C . ASN B 1 63 ? 7.964 7.426 26.404 1.00 37.73 87 ASN B C 1
ATOM 1138 O O . ASN B 1 63 ? 8.278 7.814 25.283 1.00 37.05 87 ASN B O 1
ATOM 1147 N N . PRO B 1 64 ? 7.488 8.261 27.346 1.00 36.60 88 PRO B N 1
ATOM 1148 C CA . PRO B 1 64 ? 7.300 9.693 27.018 1.00 35.14 88 PRO B CA 1
ATOM 1149 C C . PRO B 1 64 ? 8.590 10.462 26.719 1.00 34.84 88 PRO B C 1
ATOM 1150 O O . PRO B 1 64 ? 8.530 11.523 26.093 1.00 33.43 88 PRO B O 1
ATOM 1154 N N . ALA B 1 65 ? 9.736 9.932 27.148 1.00 36.50 89 ALA B N 1
ATOM 1155 C CA . ALA B 1 65 ? 11.024 10.590 26.927 1.00 37.82 89 ALA B CA 1
ATOM 1156 C C . ALA B 1 65 ? 11.624 10.269 25.557 1.00 37.82 89 ALA B C 1
ATOM 1157 O O . ALA B 1 65 ? 12.595 10.902 25.144 1.00 38.15 89 ALA B O 1
ATOM 1159 N N . ALA B 1 66 ? 11.051 9.296 24.855 1.00 36.70 90 ALA B N 1
ATOM 1160 C CA . ALA B 1 66 ? 11.523 8.942 23.518 1.00 37.18 90 ALA B CA 1
ATOM 1161 C C . ALA B 1 66 ? 11.387 10.128 22.556 1.00 35.62 90 ALA B C 1
ATOM 1162 O O . ALA B 1 66 ? 10.447 10.914 22.666 1.00 33.96 90 ALA B O 1
ATOM 1164 N N . LYS B 1 67 ? 12.328 10.236 21.617 1.00 34.01 91 LYS B N 1
ATOM 1165 C CA . LYS B 1 67 ? 12.298 11.262 20.576 1.00 33.23 91 LYS B CA 1
ATOM 1166 C C . LYS B 1 67 ? 11.634 10.699 19.339 1.00 30.73 91 LYS B C 1
ATOM 1167 O O . LYS B 1 67 ? 11.872 9.546 18.984 1.00 31.10 91 LYS B O 1
ATOM 1173 N N . LEU B 1 68 ? 10.829 11.511 18.649 1.00 28.94 92 LEU B N 1
ATOM 1174 C CA . LEU B 1 68 ? 10.080 10.999 17.501 1.00 28.24 92 LEU B CA 1
ATOM 1175 C C . LEU B 1 68 ? 10.990 10.609 16.340 1.00 31.12 92 LEU B C 1
ATOM 1176 O O . LEU B 1 68 ? 10.630 9.772 15.523 1.00 33.31 92 LEU B O 1
ATOM 1181 N N . GLY B 1 69 ? 12.152 11.240 16.255 1.00 33.15 93 GLY B N 1
ATOM 1182 C CA . GLY B 1 69 ? 13.125 10.910 15.224 1.00 36.54 93 GLY B CA 1
ATOM 1183 C C . GLY B 1 69 ? 13.629 9.477 15.335 1.00 40.40 93 GLY B C 1
ATOM 1184 O O . GLY B 1 69 ? 14.179 8.946 14.368 1.00 41.83 93 GLY B O 1
ATOM 1185 N N . ASP B 1 70 ? 13.443 8.858 16.507 1.00 41.03 94 ASP B N 1
ATOM 1186 C CA . ASP B 1 70 ? 13.818 7.461 16.732 1.00 45.59 94 ASP B CA 1
ATOM 1187 C C . ASP B 1 70 ? 12.667 6.455 16.551 1.00 47.74 94 ASP B C 1
ATOM 1188 O O . ASP B 1 70 ? 12.894 5.247 16.611 1.00 50.54 94 ASP B O 1
ATOM 1193 N N . LEU B 1 71 ? 11.456 6.937 16.269 1.00 49.87 95 LEU B N 1
ATOM 1194 C CA . LEU B 1 71 ? 10.265 6.074 16.213 1.00 52.44 95 LEU B CA 1
ATOM 1195 C C . LEU B 1 71 ? 9.807 5.583 14.836 1.00 54.65 95 LEU B C 1
ATOM 1196 O O . LEU B 1 71 ? 8.815 4.845 14.745 1.00 64.43 95 LEU B O 1
ATOM 1201 N N . SER B 1 72 ? 10.491 5.962 13.762 1.00 56.72 96 SER B N 1
ATOM 1202 C CA . SER B 1 72 ? 10.089 5.476 12.447 1.00 60.58 96 SER B CA 1
ATOM 1203 C C . SER B 1 72 ? 10.208 3.948 12.510 1.00 62.52 96 SER B C 1
ATOM 1204 O O . SER B 1 72 ? 9.331 3.207 12.054 1.00 62.90 96 SER B O 1
ATOM 1207 N N . ALA B 1 73 ? 11.308 3.500 13.117 1.00 67.79 97 ALA B N 1
ATOM 1208 C CA . ALA B 1 73 ? 11.641 2.080 13.224 1.00 70.56 97 ALA B CA 1
ATOM 1209 C C . ALA B 1 73 ? 10.637 1.278 14.052 1.00 75.19 97 ALA B C 1
ATOM 1210 O O . ALA B 1 73 ? 10.206 0.203 13.635 1.00 76.54 97 ALA B O 1
ATOM 1212 N N . VAL B 1 74 ? 10.239 1.800 15.209 1.00 74.59 98 VAL B N 1
ATOM 1213 C CA . VAL B 1 74 ? 9.327 1.044 16.081 1.00 75.83 98 VAL B CA 1
ATOM 1214 C C . VAL B 1 74 ? 7.972 0.762 15.407 1.00 78.81 98 VAL B C 1
ATOM 1215 O O . VAL B 1 74 ? 7.290 -0.191 15.780 1.00 82.65 98 VAL B O 1
ATOM 1219 N N . ILE B 1 75 ? 7.596 1.576 14.417 1.00 78.80 99 ILE B N 1
ATOM 1220 C CA . ILE B 1 75 ? 6.522 1.218 13.485 1.00 78.56 99 ILE B CA 1
ATOM 1221 C C . ILE B 1 75 ? 7.123 0.904 12.114 1.00 75.08 99 ILE B C 1
ATOM 1222 O O . ILE B 1 75 ? 7.443 -0.247 11.804 1.00 74.38 99 ILE B O 1
#

InterPro domains:
  IPR010486 HNS-dependent expression A/B [PF06411] (11-93)
  IPR028623 HNS-dependent expression B [MF_00947] (2-100)
  IPR028623 HNS-dependent expression B [NF008599] (2-101)
  IPR038303 HNS-dependent expression A/B superfamily [G3DSA:1.10.890.10] (25-101)

CATH classification: 1.10.890.10

Solvent-accessible surface area: 7413 Å² total

Foldseek 3Di:
DCVVVAQQFWLLVCVPPVPLVNLQCLQPVPADVPVVGGQDSVCSVPQLNVLNVVCVVPGGDGSNPCRVVSND/DDPAQQFWLLVCVPPVPLVNLQCLQPVPDPCPPVPGQDSVNSVPPRNVCNVVCVVPGGDGSNPCNVVD

Sequence (140 aa):
GVEEETTPQNTCQEFDNPKSSTPVAFWVVNRRNNTDFSGGDYVDWHEVETVSVPKLQECHKNPAAKLGDLSAVIKKEETTPQNTCQEFDNPKSTPVAFWVVNRNTDFSGGDYVDWHEVETVSVPKLQECHKNNPAAKLGDLSAVI

Organism: Klebsiella pneumoniae subsp. pneumoniae (strain ATCC 700721 / MGH 78578) (NCBI:txid272620)

Nearest PDB structures (foldseek):
  4xvv-assembly1_A  TM=1.007E+00  e=1.382E-10  Klebsiella pneumoniae subsp. pneumoniae MGH 78578
  4xvv-assembly1_B  TM=9.806E-01  e=5.229E-09  Klebsiella pneumoniae subsp. pneumoniae MGH 78578
  1bg8-assembly2_C-2  TM=6.912E-01  e=3.341E-01  Escherichia coli
  6o9v-assembly1_A-2  TM=3.585E-01  e=8.567E+00  Paramagnetospirillum magnetotacticum
  4xvv-assembly1_B  TM=1.007E+00  e=9.137E-11  Klebsiella pneumoniae subsp. pneumoniae MGH 78578